Protein AF-A0A090WYY3-F1 (afdb_monomer)

Nearest PDB structures (foldseek):
  7bam-assembly1_B  TM=4.606E-01  e=4.990E-01  Homo sapiens
  6zy9-assembly1_L  TM=2.450E-01  e=8.521E-02  Escherichia coli B185
  8vli-assembly1_B  TM=3.608E-01  e=3.583E-01  Homo sapiens
  7ch0-assembly1_L  TM=1.978E-01  e=4.468E-01  Escherichia coli K-12
  5aca-assembly1_1  TM=3.283E-01  e=8.822E+00  Foot-and-mouth disease virus SAT 2

pLDDT: mean 74.25, std 18.57, range [31.25, 95.5]

Secondary structure (DSSP, 8-state):
----HHHHHHHHHHHHHHHT-------TTEEEEEEEEET--EEEEE--TTS---SS-PPEEEEEETTEEEEEEE-SS-EEEEEEE-TTSS-TTSEE--TT-S--EESB---EEEEE-TT-EEEEEEE--BS--------SSHHHHTTS--

Radius of gyration: 27.64 Å; Cα contacts (8 Å, |Δi|>4): 232; chains: 1; bounding box: 31×48×114 Å

Structure (mmCIF, N/CA/C/O backbone):
data_AF-A0A090WYY3-F1
#
_entry.id   AF-A0A090WYY3-F1
#
loop_
_atom_site.group_PDB
_atom_site.id
_atom_site.type_symbol
_atom_site.label_atom_id
_atom_site.label_alt_id
_atom_site.label_comp_id
_atom_site.label_asym_id
_atom_site.label_entity_id
_atom_site.label_seq_id
_atom_site.pdbx_PDB_ins_code
_atom_site.Cartn_x
_atom_site.Cartn_y
_atom_site.Cartn_z
_atom_site.occupancy
_atom_site.B_iso_or_equiv
_atom_site.auth_seq_id
_atom_site.auth_comp_id
_atom_site.auth_asym_id
_atom_site.auth_atom_id
_atom_site.pdbx_PDB_model_num
ATOM 1 N N . MET A 1 1 ? -13.719 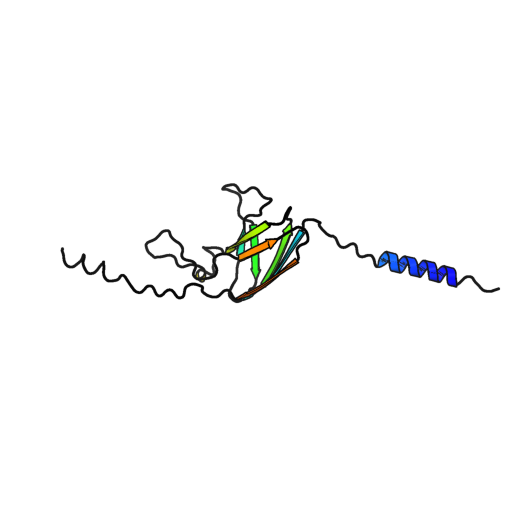-29.470 63.241 1.00 46.66 1 MET A N 1
ATOM 2 C CA . MET A 1 1 ? -13.615 -28.077 62.743 1.00 46.66 1 MET A CA 1
ATOM 3 C C . MET A 1 1 ? -13.024 -28.097 61.334 1.00 46.66 1 MET A C 1
ATOM 5 O O . MET A 1 1 ? -11.830 -28.323 61.189 1.00 46.66 1 MET A O 1
ATOM 9 N N . LYS A 1 2 ? -13.851 -27.974 60.284 1.00 56.12 2 LYS A N 1
ATOM 10 C CA . LYS A 1 2 ? -13.381 -27.994 58.885 1.00 56.12 2 LYS A CA 1
ATOM 11 C C . LYS A 1 2 ? -12.873 -26.592 58.527 1.00 56.12 2 LYS A C 1
ATOM 13 O O . LYS A 1 2 ? -13.643 -25.638 58.548 1.00 56.12 2 LYS A O 1
ATOM 18 N N . LYS A 1 3 ? -11.562 -26.459 58.304 1.00 62.62 3 LYS A N 1
ATOM 19 C CA . LYS A 1 3 ? -10.895 -25.175 58.025 1.00 62.62 3 LYS A CA 1
ATOM 20 C C . LYS A 1 3 ? -11.408 -24.580 56.698 1.00 62.62 3 LYS A C 1
ATOM 22 O O . LYS A 1 3 ? -11.641 -25.345 55.762 1.00 62.62 3 LYS A O 1
ATOM 27 N N . PRO A 1 4 ? -11.552 -23.247 56.572 1.00 62.41 4 PRO A N 1
ATOM 28 C CA . PRO A 1 4 ? -12.148 -22.587 55.408 1.00 62.41 4 PRO A CA 1
ATOM 29 C C . PRO A 1 4 ? -11.163 -22.489 54.225 1.00 62.41 4 PRO A C 1
ATOM 31 O O . PRO A 1 4 ? -10.968 -21.423 53.650 1.00 62.41 4 PRO A O 1
ATOM 34 N N . PHE A 1 5 ? -10.528 -23.602 53.853 1.00 63.91 5 PHE A N 1
ATOM 35 C CA . PHE A 1 5 ? -9.530 -23.656 52.776 1.00 63.91 5 PHE A CA 1
ATOM 36 C C . PHE A 1 5 ? -10.126 -23.320 51.398 1.00 63.91 5 PHE A C 1
ATOM 38 O O . PHE A 1 5 ? -9.447 -22.744 50.552 1.00 63.91 5 PHE A O 1
ATOM 45 N N . TYR A 1 6 ? -11.418 -23.599 51.190 1.00 77.19 6 TYR A N 1
ATOM 46 C CA . TYR A 1 6 ? -12.094 -23.345 49.914 1.00 77.19 6 TYR A CA 1
ATOM 47 C C . TYR A 1 6 ? -12.238 -21.848 49.585 1.00 77.19 6 TYR A C 1
ATOM 49 O O . TYR A 1 6 ? -12.278 -21.481 48.414 1.00 77.19 6 TYR A O 1
ATOM 57 N N . LYS A 1 7 ? -12.272 -20.970 50.601 1.00 75.81 7 LYS A N 1
ATOM 58 C CA . LYS A 1 7 ? -12.395 -19.517 50.394 1.00 75.81 7 LYS A CA 1
ATOM 59 C C . LYS A 1 7 ? -11.116 -18.918 49.807 1.00 75.81 7 LYS A C 1
ATOM 61 O O . LYS A 1 7 ? -11.193 -18.051 48.946 1.00 75.81 7 LYS A O 1
ATOM 66 N N . ILE A 1 8 ? -9.952 -19.421 50.224 1.00 78.50 8 ILE A N 1
ATOM 67 C CA . ILE A 1 8 ? -8.644 -18.975 49.714 1.00 78.50 8 ILE A CA 1
ATOM 68 C C . ILE A 1 8 ? -8.472 -19.409 48.256 1.00 78.50 8 ILE A C 1
ATOM 70 O O . ILE A 1 8 ? -8.045 -18.615 47.422 1.00 78.50 8 ILE A O 1
ATOM 74 N N . PHE A 1 9 ? -8.885 -20.636 47.929 1.00 79.94 9 PHE A N 1
ATOM 75 C CA . PHE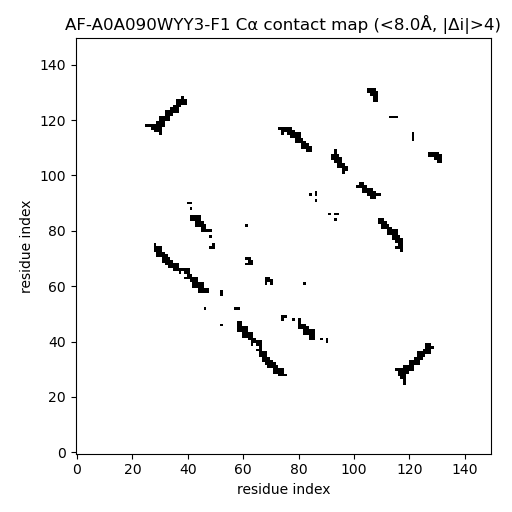 A 1 9 ? -8.842 -21.145 46.558 1.00 79.94 9 PHE A CA 1
ATOM 76 C C . PHE A 1 9 ? -9.692 -20.298 45.595 1.00 79.94 9 PHE A C 1
ATOM 78 O O . PHE A 1 9 ? -9.251 -19.984 44.492 1.00 79.94 9 PHE A O 1
ATOM 85 N N . PHE A 1 10 ? -10.873 -19.854 46.037 1.00 80.25 10 PHE A N 1
ATOM 86 C CA . PHE A 1 10 ? -11.756 -19.010 45.227 1.00 80.25 10 PHE A CA 1
ATOM 87 C C . PHE A 1 10 ? -11.165 -17.620 44.944 1.00 80.25 10 PHE A C 1
ATOM 89 O O . PHE A 1 10 ? -11.292 -17.110 43.834 1.00 80.25 10 PHE A O 1
ATOM 96 N N . VAL A 1 11 ? -10.476 -17.022 45.921 1.00 82.12 11 VAL A N 1
ATOM 97 C CA . VAL A 1 11 ? -9.827 -15.711 45.752 1.00 82.12 11 VAL A CA 1
ATOM 98 C C . VAL A 1 11 ? -8.650 -15.799 44.778 1.00 82.12 11 VAL A C 1
ATOM 100 O O . VAL A 1 11 ? -8.515 -14.947 43.904 1.00 82.12 11 VAL A O 1
ATOM 103 N N . VAL A 1 12 ? -7.836 -16.855 44.867 1.00 83.50 12 VAL A N 1
ATOM 104 C CA . VAL A 1 12 ? -6.699 -17.068 43.953 1.00 83.50 12 VAL A CA 1
ATOM 105 C C . VAL A 1 12 ? -7.176 -17.282 42.514 1.00 83.50 12 VAL A C 1
ATOM 107 O O . VAL A 1 12 ? -6.595 -16.721 41.586 1.00 83.50 12 VAL A O 1
ATOM 110 N N . LEU A 1 13 ? -8.270 -18.022 42.321 1.00 81.88 13 LEU A N 1
ATOM 111 C CA . LEU A 1 13 ? -8.840 -18.262 40.996 1.00 81.88 13 LEU A CA 1
ATOM 112 C C . LEU A 1 13 ? -9.318 -16.960 40.325 1.00 81.88 13 LEU A C 1
ATOM 114 O O . LEU A 1 13 ? -9.076 -16.757 39.138 1.00 81.88 13 LEU A O 1
ATOM 118 N N . ILE A 1 14 ? -9.927 -16.047 41.089 1.00 81.88 14 ILE A N 1
ATOM 119 C CA . ILE A 1 14 ? -10.392 -14.743 40.583 1.00 81.88 14 ILE A CA 1
ATOM 120 C C . ILE A 1 14 ? -9.212 -13.856 40.154 1.00 81.88 14 ILE A C 1
ATOM 122 O O . ILE A 1 14 ? -9.280 -13.205 39.112 1.00 81.88 14 ILE A O 1
ATOM 126 N N . VAL A 1 15 ? -8.110 -13.864 40.911 1.00 81.19 15 VAL A N 1
ATOM 127 C CA . VAL A 1 15 ? -6.908 -13.074 40.588 1.00 81.19 15 VAL A CA 1
ATOM 128 C C . VAL A 1 15 ? -6.244 -13.562 39.295 1.00 81.19 15 VAL A C 1
ATOM 130 O O . VAL A 1 15 ? -5.814 -12.744 38.483 1.00 81.19 15 VAL A O 1
ATOM 133 N N . ILE A 1 16 ? -6.211 -14.876 39.054 1.00 79.88 16 ILE A N 1
ATOM 134 C CA . ILE A 1 16 ? -5.632 -15.452 37.828 1.00 79.88 16 ILE A CA 1
ATOM 135 C C . ILE A 1 16 ? -6.477 -15.095 36.596 1.00 79.88 16 ILE A C 1
ATOM 137 O O . ILE A 1 16 ? -5.925 -14.748 35.552 1.00 79.88 16 ILE A O 1
ATOM 141 N N . ILE A 1 17 ? -7.809 -15.122 36.716 1.00 76.44 17 ILE A N 1
ATOM 142 C CA . ILE A 1 17 ? -8.716 -14.738 35.623 1.00 76.44 17 ILE A CA 1
ATOM 143 C C . ILE A 1 17 ? -8.575 -13.240 35.309 1.00 76.44 17 ILE A C 1
ATOM 145 O O . ILE A 1 17 ? -8.505 -12.865 34.140 1.00 76.44 17 ILE A O 1
ATOM 149 N N . ALA A 1 18 ? -8.449 -12.388 36.332 1.00 72.50 18 ALA A N 1
ATOM 150 C CA . ALA A 1 18 ? -8.230 -10.954 36.145 1.00 72.50 18 ALA A CA 1
ATOM 151 C C . ALA A 1 18 ? -6.870 -10.640 35.486 1.00 72.50 18 ALA A C 1
ATOM 153 O O . ALA A 1 18 ? -6.790 -9.754 34.637 1.00 72.50 18 ALA A O 1
ATOM 154 N N . ALA A 1 19 ? -5.815 -11.393 35.818 1.00 72.06 19 ALA A N 1
ATOM 155 C CA . ALA A 1 19 ? -4.479 -11.220 35.240 1.00 72.06 19 ALA A CA 1
ATOM 156 C C . ALA A 1 19 ? -4.346 -11.751 33.797 1.00 72.06 19 ALA A C 1
ATOM 158 O O . ALA A 1 19 ? -3.424 -11.364 33.081 1.00 72.06 19 ALA A O 1
ATOM 159 N N . SER A 1 20 ? -5.259 -12.620 33.345 1.00 72.38 20 SER A N 1
ATOM 160 C CA . SER A 1 20 ? -5.261 -13.152 31.972 1.00 72.38 20 SER A CA 1
ATOM 161 C C . SER A 1 20 ? -5.844 -12.173 30.943 1.00 72.38 20 SER A C 1
ATOM 163 O O . SER A 1 20 ? -5.718 -12.378 29.734 1.00 72.38 20 SER A O 1
ATOM 165 N N . CYS A 1 21 ? -6.437 -11.068 31.404 1.00 62.06 21 CYS A N 1
ATOM 166 C CA . CYS A 1 21 ? -6.979 -10.025 30.545 1.00 62.06 21 CYS A CA 1
ATOM 167 C C . CYS A 1 21 ? -5.836 -9.193 29.935 1.00 62.06 21 CYS A C 1
ATOM 169 O O . CYS A 1 21 ? -5.500 -8.104 30.402 1.00 62.06 21 CYS A O 1
ATOM 171 N N . LYS A 1 22 ? -5.192 -9.719 28.885 1.00 63.91 22 LYS A N 1
ATOM 172 C CA . LYS A 1 22 ? -4.288 -8.927 28.048 1.00 63.91 22 LYS A CA 1
ATOM 173 C C . LYS A 1 22 ? -5.119 -7.844 27.369 1.00 63.91 22 LYS A C 1
ATOM 175 O O . LYS A 1 22 ? -5.946 -8.136 26.510 1.00 63.91 22 LYS A O 1
ATOM 180 N N . ARG A 1 23 ? -4.902 -6.589 27.761 1.00 50.62 23 ARG A N 1
ATOM 181 C CA . ARG A 1 23 ? -5.474 -5.430 27.077 1.00 50.62 23 ARG A CA 1
ATOM 182 C C . ARG A 1 23 ? -4.872 -5.383 25.675 1.00 50.62 23 ARG A C 1
ATOM 184 O O . ARG A 1 23 ? -3.724 -4.985 25.506 1.00 50.62 23 ARG A O 1
ATOM 191 N N . GLN A 1 24 ? -5.625 -5.851 24.685 1.00 51.59 24 GLN A N 1
ATOM 192 C CA . GLN A 1 24 ? -5.303 -5.625 23.284 1.00 51.59 24 GLN A CA 1
ATOM 193 C C . GLN A 1 24 ? -5.342 -4.107 23.085 1.00 51.59 24 GLN A C 1
ATOM 195 O O . GLN A 1 24 ? -6.397 -3.495 23.254 1.00 51.59 24 GLN A O 1
ATOM 200 N N . GLU A 1 25 ? -4.202 -3.477 22.799 1.00 51.84 25 GLU A N 1
ATOM 201 C CA . GLU A 1 25 ? -4.173 -2.085 22.349 1.00 51.84 25 GLU A CA 1
ATOM 202 C C . GLU A 1 25 ? -4.786 -2.021 20.947 1.00 51.84 25 GLU A C 1
ATOM 204 O O . GLU A 1 25 ? -4.111 -1.976 19.920 1.00 51.84 25 GLU A O 1
ATOM 209 N N . THR A 1 26 ? -6.113 -2.083 20.889 1.00 54.56 26 THR A N 1
ATOM 210 C CA . THR A 1 26 ? -6.878 -1.714 19.709 1.00 54.56 26 THR A CA 1
ATOM 211 C C . THR A 1 26 ? -6.755 -0.208 19.572 1.00 54.56 26 THR A C 1
ATOM 213 O O . THR A 1 26 ? -7.545 0.543 20.140 1.00 54.56 26 THR A O 1
ATOM 216 N N . HIS A 1 27 ? -5.745 0.250 18.836 1.00 59.66 27 HIS A N 1
ATOM 217 C CA . HIS A 1 27 ? -5.825 1.557 18.203 1.00 59.66 27 HIS A CA 1
ATOM 218 C C . HIS A 1 27 ? -7.045 1.504 17.277 1.00 59.66 27 HIS A C 1
ATOM 220 O O . HIS A 1 27 ? -6.987 0.781 16.278 1.00 59.66 27 HIS A O 1
ATOM 226 N N . PRO A 1 28 ? -8.150 2.206 17.593 1.00 70.25 28 PRO A N 1
ATOM 227 C CA . PRO A 1 28 ? -9.423 2.006 16.900 1.00 70.25 28 PRO A CA 1
ATOM 228 C C . PRO A 1 28 ? -9.302 2.283 15.402 1.00 70.25 28 PRO A C 1
ATOM 230 O O . PRO A 1 28 ? -10.008 1.676 14.611 1.00 70.25 28 PRO A O 1
ATOM 233 N N . ASN A 1 29 ? -8.338 3.124 15.020 1.00 88.31 29 ASN A N 1
ATOM 234 C CA . ASN A 1 29 ? -8.139 3.583 13.655 1.00 88.31 29 ASN A CA 1
ATOM 235 C C . ASN A 1 29 ? -6.979 2.887 12.940 1.00 88.31 29 ASN A C 1
ATOM 237 O O . ASN A 1 29 ? -6.612 3.320 11.863 1.00 88.31 29 ASN A O 1
ATOM 241 N N . LYS A 1 30 ? -6.346 1.856 13.506 1.00 92.88 30 LYS A N 1
ATOM 242 C CA . LYS A 1 30 ? -5.182 1.219 12.871 1.00 92.88 30 LYS A CA 1
ATOM 243 C C . LYS A 1 30 ? -5.615 0.175 11.847 1.00 92.88 30 LYS A C 1
ATOM 245 O O . LYS A 1 30 ? -6.505 -0.617 12.132 1.00 92.88 30 LYS A O 1
ATOM 250 N N . PHE A 1 31 ? -4.945 0.122 10.704 1.00 93.38 31 PHE A N 1
ATOM 251 C CA . PHE A 1 31 ? -4.995 -1.020 9.796 1.00 93.38 31 PHE A CA 1
ATOM 252 C C . PHE A 1 31 ? -3.611 -1.656 9.669 1.00 93.38 31 PHE A C 1
ATOM 254 O O . PHE A 1 31 ? -2.576 -1.028 9.916 1.00 93.38 31 PHE A O 1
ATOM 261 N N . THR A 1 32 ? -3.592 -2.926 9.287 1.00 95.50 32 THR A N 1
ATOM 262 C CA . THR A 1 32 ? -2.369 -3.672 9.006 1.00 95.50 32 THR A CA 1
ATOM 263 C C . THR A 1 32 ? -2.429 -4.237 7.596 1.00 95.50 32 THR A C 1
ATOM 265 O O . THR A 1 32 ? -3.488 -4.633 7.117 1.00 95.50 32 THR A O 1
ATOM 268 N N . LEU A 1 33 ? -1.286 -4.246 6.920 1.00 93.75 33 LEU A N 1
ATOM 269 C CA . LEU A 1 33 ? -1.094 -4.853 5.614 1.00 93.75 33 LEU A CA 1
ATOM 270 C C . LEU A 1 33 ? 0.079 -5.821 5.720 1.00 93.75 33 LEU A C 1
ATOM 272 O O . LEU A 1 33 ? 1.197 -5.430 6.061 1.00 93.75 33 LEU A O 1
ATOM 276 N N . SER A 1 34 ? -0.172 -7.085 5.411 1.00 94.69 34 SER A N 1
ATOM 277 C CA . SER A 1 34 ? 0.848 -8.129 5.431 1.00 94.69 34 SER A CA 1
ATOM 278 C C . SER A 1 34 ? 0.714 -9.036 4.219 1.00 94.69 34 SER A C 1
ATOM 280 O O . SER A 1 34 ? -0.384 -9.227 3.695 1.00 94.69 34 SER A O 1
ATOM 282 N N . GLY A 1 35 ? 1.825 -9.588 3.744 1.00 90.31 35 GLY A N 1
ATOM 283 C CA . GLY A 1 35 ? 1.763 -10.463 2.584 1.00 90.31 35 GLY A CA 1
ATOM 284 C C . GLY A 1 35 ? 3.074 -10.672 1.859 1.00 90.31 35 GLY A C 1
ATOM 285 O O . GLY A 1 35 ? 4.121 -10.173 2.270 1.00 90.31 35 GLY A O 1
ATOM 286 N N . GLU A 1 36 ? 2.989 -11.396 0.749 1.00 89.50 36 GLU A N 1
ATOM 287 C CA . GLU A 1 36 ? 4.109 -11.631 -0.156 1.00 89.50 36 GLU A CA 1
ATOM 288 C C . GLU A 1 36 ? 3.673 -11.443 -1.613 1.00 89.50 36 GLU A C 1
ATOM 290 O O . GLU A 1 36 ? 2.714 -12.061 -2.076 1.00 89.50 36 GLU A O 1
ATOM 295 N N . ILE A 1 37 ? 4.389 -10.583 -2.334 1.00 85.88 37 ILE A N 1
ATOM 296 C CA . ILE A 1 37 ? 4.253 -10.364 -3.771 1.00 85.88 37 ILE A CA 1
ATOM 297 C C . ILE A 1 37 ? 5.592 -10.713 -4.417 1.00 85.88 37 ILE A C 1
ATOM 299 O O . ILE A 1 37 ? 6.562 -9.955 -4.337 1.00 85.88 37 ILE A O 1
ATOM 303 N N . LYS A 1 38 ? 5.658 -11.880 -5.058 1.00 84.62 38 LYS A N 1
ATOM 304 C CA . LYS A 1 38 ? 6.859 -12.335 -5.770 1.00 84.62 38 LYS A CA 1
ATOM 305 C C . LYS A 1 38 ? 7.195 -11.382 -6.913 1.00 84.62 38 LYS A C 1
ATOM 307 O O . LYS A 1 38 ? 6.301 -10.823 -7.536 1.00 84.62 38 LYS A O 1
ATOM 312 N N . GLY A 1 39 ? 8.480 -11.193 -7.205 1.00 77.88 39 GLY A N 1
ATOM 313 C CA . GLY A 1 39 ? 8.919 -10.356 -8.331 1.00 77.88 39 GLY A CA 1
ATOM 314 C C . GLY A 1 39 ? 8.775 -8.840 -8.128 1.00 77.88 39 GLY A C 1
ATOM 315 O O . GLY A 1 39 ? 9.138 -8.088 -9.038 1.00 77.88 39 GLY A O 1
ATOM 316 N N . LEU A 1 40 ? 8.302 -8.399 -6.952 1.00 77.75 40 LEU A N 1
ATOM 317 C CA . LEU A 1 40 ? 8.207 -6.996 -6.550 1.00 77.75 40 LEU A CA 1
ATOM 318 C C . LEU A 1 40 ? 9.162 -6.715 -5.382 1.00 77.75 40 LEU A C 1
ATOM 320 O O . LEU A 1 40 ? 9.194 -7.450 -4.397 1.00 77.75 40 LEU A O 1
ATOM 324 N N . SER A 1 41 ? 9.956 -5.652 -5.475 1.00 80.69 41 SER A N 1
ATOM 325 C CA . SER A 1 41 ? 10.881 -5.251 -4.413 1.00 80.69 41 SER A CA 1
ATOM 326 C C . SER A 1 41 ? 11.026 -3.732 -4.359 1.00 80.69 41 SER A C 1
ATOM 328 O O . SER A 1 41 ? 10.737 -3.048 -5.339 1.00 80.69 41 SER A O 1
ATOM 330 N N . GLY A 1 42 ? 11.447 -3.198 -3.210 1.00 84.25 42 GLY A N 1
ATOM 331 C CA . GLY A 1 42 ? 11.666 -1.763 -3.032 1.00 84.25 42 GLY A CA 1
ATOM 332 C C . GLY A 1 42 ? 10.509 -1.051 -2.335 1.00 84.25 42 GLY A C 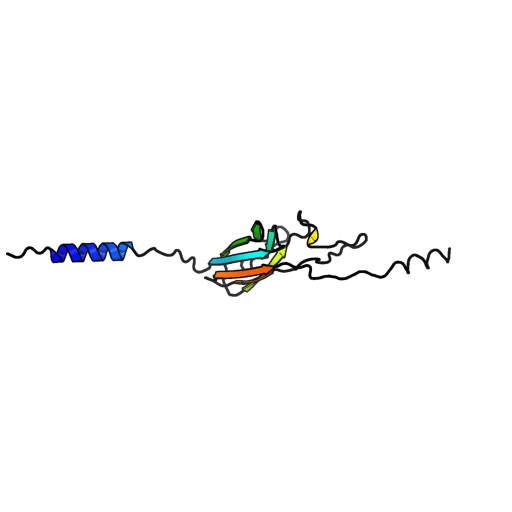1
ATOM 333 O O . GLY A 1 42 ? 9.824 -1.624 -1.492 1.00 84.25 42 GLY A O 1
ATOM 334 N N . ASN A 1 43 ? 10.333 0.230 -2.643 1.00 88.31 43 ASN A N 1
ATOM 335 C CA . ASN A 1 43 ? 9.349 1.088 -1.992 1.00 88.31 43 ASN A CA 1
ATOM 336 C C . ASN A 1 43 ? 8.124 1.263 -2.889 1.00 88.31 43 ASN A C 1
ATOM 338 O O . ASN A 1 43 ? 8.264 1.563 -4.076 1.00 88.31 43 ASN A O 1
ATOM 342 N N . LEU A 1 44 ? 6.936 1.123 -2.303 1.00 87.44 44 LEU A N 1
ATOM 343 C CA . LEU A 1 44 ? 5.703 1.645 -2.877 1.00 87.44 44 LEU A CA 1
ATOM 344 C C . LEU A 1 44 ? 5.347 2.939 -2.162 1.00 87.44 44 LEU A C 1
ATOM 346 O O . LEU A 1 44 ? 5.343 3.001 -0.935 1.00 87.44 44 LEU A O 1
ATOM 350 N N . PHE A 1 45 ? 5.009 3.951 -2.933 1.00 90.12 45 PHE A N 1
ATOM 351 C CA . PHE A 1 45 ? 4.590 5.247 -2.450 1.00 90.12 45 PHE A CA 1
ATOM 352 C C . PHE A 1 45 ? 3.083 5.390 -2.560 1.00 90.12 45 PHE A C 1
ATOM 354 O O . PHE A 1 45 ? 2.488 4.947 -3.538 1.00 90.12 45 PHE A O 1
ATOM 361 N N . PHE A 1 46 ? 2.452 6.022 -1.580 1.00 92.06 46 PHE A N 1
ATOM 362 C CA . PHE A 1 46 ? 1.025 6.314 -1.630 1.00 92.06 46 PHE A CA 1
ATOM 363 C C . PHE A 1 46 ? 0.717 7.652 -0.966 1.00 92.06 46 PHE A C 1
ATOM 365 O O . PHE A 1 46 ? 1.488 8.163 -0.154 1.00 92.06 46 PHE A O 1
ATOM 372 N N . ARG A 1 47 ? -0.429 8.231 -1.327 1.00 92.50 47 ARG A N 1
ATOM 373 C CA . ARG A 1 47 ? -0.979 9.396 -0.635 1.00 92.50 47 ARG A CA 1
ATOM 374 C C . ARG A 1 47 ? -2.032 8.926 0.356 1.00 92.50 47 ARG A C 1
ATOM 376 O O . ARG A 1 47 ? -3.066 8.390 -0.030 1.00 92.50 47 ARG A O 1
ATOM 383 N N . HIS A 1 48 ? -1.729 9.102 1.628 1.00 92.25 48 HIS A N 1
ATOM 384 C CA . HIS A 1 48 ? -2.585 8.803 2.751 1.00 92.25 48 HIS A CA 1
ATOM 385 C C . HIS A 1 48 ? -3.856 9.663 2.718 1.00 92.25 48 HIS A C 1
ATOM 387 O O . HIS A 1 48 ? -3.768 10.888 2.661 1.00 92.25 48 HIS A O 1
ATOM 393 N N . PRO A 1 49 ? -5.049 9.062 2.791 1.00 90.19 49 PRO A N 1
ATOM 394 C CA . PRO A 1 49 ? -6.298 9.797 2.594 1.00 90.19 49 PRO A CA 1
ATOM 395 C C . PRO A 1 49 ? -6.603 10.818 3.695 1.00 90.19 49 PRO A C 1
ATOM 397 O O . PRO A 1 49 ? -7.318 11.783 3.445 1.00 90.19 49 PRO A O 1
ATOM 400 N N . ASP A 1 50 ? -6.046 10.621 4.890 1.00 91.81 50 ASP A N 1
ATOM 401 C CA . ASP A 1 50 ? -6.204 11.544 6.021 1.00 91.81 50 ASP A CA 1
ATOM 402 C C . ASP A 1 50 ? -5.095 12.610 6.114 1.00 91.81 50 ASP A C 1
ATOM 404 O O . ASP A 1 50 ? -5.042 13.348 7.095 1.00 91.81 50 ASP A O 1
ATOM 408 N N . LYS A 1 51 ? -4.181 12.684 5.134 1.00 91.25 51 LYS A N 1
ATOM 409 C CA . LYS A 1 51 ? -3.106 13.688 5.101 1.00 91.25 51 LYS A CA 1
ATOM 410 C C . LYS A 1 51 ? -3.311 14.660 3.948 1.00 91.25 51 LYS A C 1
ATOM 412 O O . LYS A 1 51 ? -3.703 14.279 2.847 1.00 91.25 51 LYS A O 1
ATOM 417 N N . GLU A 1 52 ? -2.980 15.920 4.198 1.00 90.44 52 GLU A N 1
ATOM 418 C CA . GLU A 1 52 ? -2.873 16.926 3.150 1.00 90.44 52 GLU A CA 1
ATOM 419 C C . GLU A 1 52 ? -1.481 16.854 2.513 1.00 90.44 52 GLU A C 1
ATOM 421 O O . GLU A 1 52 ? -0.466 16.841 3.209 1.00 90.44 52 GLU A O 1
ATOM 426 N N . TYR A 1 53 ? -1.432 16.793 1.183 1.00 87.56 53 TYR A N 1
ATOM 427 C CA . TYR A 1 53 ? -0.180 16.761 0.432 1.00 87.56 53 TYR A CA 1
ATOM 428 C C . TYR A 1 53 ? -0.018 18.042 -0.363 1.00 87.56 53 TYR A C 1
ATOM 430 O O . TYR A 1 53 ? -0.784 18.297 -1.296 1.00 87.56 53 TYR A O 1
ATOM 438 N N . THR A 1 54 ? 1.030 18.798 -0.056 1.00 88.56 54 THR A N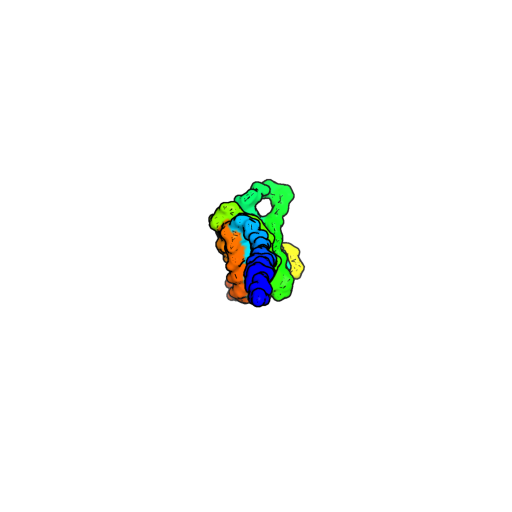 1
ATOM 439 C CA . THR A 1 54 ? 1.465 19.924 -0.882 1.00 88.56 54 THR A CA 1
ATOM 440 C C . THR A 1 54 ? 2.531 19.466 -1.884 1.00 88.56 54 THR A C 1
ATOM 442 O O . THR A 1 54 ? 2.831 18.276 -2.011 1.00 88.56 54 THR A O 1
ATOM 445 N N . ARG A 1 55 ? 3.118 20.408 -2.630 1.00 79.50 55 ARG A N 1
ATOM 446 C CA . ARG A 1 55 ? 4.235 20.129 -3.547 1.00 79.50 55 ARG A CA 1
ATOM 447 C C . ARG A 1 55 ? 5.508 19.675 -2.819 1.00 79.50 55 ARG A C 1
ATOM 449 O O . ARG A 1 55 ? 6.352 19.028 -3.428 1.00 79.50 55 ARG A O 1
ATOM 456 N N . GLU A 1 56 ? 5.632 20.017 -1.542 1.00 87.12 56 GLU A N 1
ATOM 457 C CA . GLU A 1 56 ? 6.811 19.750 -0.712 1.00 87.12 56 GLU A CA 1
ATOM 458 C C . GLU A 1 56 ? 6.622 18.523 0.184 1.00 87.12 56 GLU A C 1
ATOM 460 O O . GLU A 1 56 ? 7.594 17.988 0.712 1.00 87.12 56 GLU A O 1
ATOM 465 N N . THR A 1 57 ? 5.381 18.055 0.349 1.00 84.31 57 THR A N 1
ATOM 466 C CA . THR A 1 57 ? 5.073 16.891 1.178 1.00 84.31 57 THR A CA 1
ATOM 467 C C . THR A 1 57 ? 5.352 15.603 0.398 1.00 84.31 57 THR A C 1
ATOM 469 O O . THR A 1 57 ? 4.636 15.310 -0.569 1.00 84.31 57 THR A O 1
ATOM 472 N N . PRO A 1 58 ? 6.359 14.802 0.793 1.00 86.12 58 PRO A N 1
ATOM 473 C CA . PRO A 1 58 ? 6.612 13.528 0.141 1.00 86.12 58 PRO A CA 1
ATOM 474 C C . PRO A 1 58 ? 5.465 12.539 0.417 1.00 86.12 58 PRO A C 1
ATOM 476 O O . PRO A 1 58 ? 4.820 12.620 1.465 1.00 86.12 58 PRO A O 1
ATOM 479 N N . PRO A 1 59 ? 5.204 11.593 -0.502 1.00 89.25 59 PRO A N 1
ATOM 480 C CA . PRO A 1 59 ? 4.245 10.519 -0.276 1.00 89.25 59 PRO A CA 1
ATOM 481 C C . PRO A 1 59 ? 4.709 9.580 0.846 1.00 89.25 59 PRO A C 1
ATOM 483 O O . PRO A 1 59 ? 5.905 9.434 1.112 1.00 89.25 59 PRO A O 1
ATOM 486 N N . ASP A 1 60 ? 3.756 8.891 1.467 1.00 93.25 60 ASP A N 1
ATOM 487 C CA . ASP A 1 60 ? 4.058 7.832 2.426 1.00 93.25 60 ASP A CA 1
ATOM 488 C C . ASP A 1 60 ? 4.623 6.598 1.728 1.00 93.25 60 ASP A C 1
ATOM 490 O O . ASP A 1 60 ? 4.456 6.418 0.523 1.00 93.25 60 ASP A O 1
ATOM 494 N N . THR A 1 61 ? 5.314 5.745 2.488 1.00 93.12 61 THR A N 1
ATOM 495 C CA . THR A 1 61 ? 6.075 4.617 1.939 1.00 93.12 61 THR A CA 1
ATOM 496 C C . THR A 1 61 ? 5.694 3.286 2.582 1.00 93.12 61 THR A C 1
ATOM 498 O O . THR A 1 61 ? 5.823 3.104 3.791 1.00 93.12 61 THR A O 1
ATOM 501 N N . ILE A 1 62 ? 5.337 2.315 1.745 1.00 92.19 62 ILE A N 1
ATOM 502 C CA . ILE A 1 62 ? 5.232 0.895 2.076 1.00 92.19 62 ILE A CA 1
ATOM 503 C C . ILE A 1 62 ? 6.516 0.221 1.587 1.00 92.19 62 ILE A C 1
ATOM 505 O O . ILE A 1 62 ? 6.818 0.221 0.394 1.00 92.19 62 ILE A O 1
ATOM 509 N N . LYS A 1 63 ? 7.288 -0.355 2.508 1.00 91.69 63 LYS A N 1
ATOM 510 C CA . LYS A 1 63 ? 8.547 -1.036 2.180 1.00 91.69 63 LYS A CA 1
ATOM 511 C C . LYS A 1 63 ? 8.299 -2.508 1.861 1.00 91.69 63 LYS A C 1
ATOM 513 O O . LYS A 1 63 ? 7.649 -3.202 2.642 1.00 91.69 63 LYS A O 1
ATOM 518 N N . LEU A 1 64 ? 8.874 -2.984 0.758 1.00 87.44 64 LEU A N 1
ATOM 519 C CA . LEU A 1 64 ? 8.913 -4.392 0.375 1.00 87.44 64 LEU A CA 1
ATOM 520 C C . LEU A 1 64 ? 10.334 -4.913 0.484 1.00 87.44 64 LEU A C 1
ATOM 522 O O . LEU A 1 64 ? 11.232 -4.496 -0.251 1.00 87.44 64 LEU A O 1
ATOM 526 N N . ILE A 1 65 ? 10.520 -5.873 1.381 1.00 88.81 65 ILE A N 1
ATOM 527 C CA . ILE A 1 65 ? 11.805 -6.527 1.605 1.00 88.81 65 ILE A CA 1
ATOM 528 C C . ILE A 1 65 ? 11.669 -7.954 1.088 1.00 88.81 65 ILE A C 1
ATOM 530 O O . ILE A 1 65 ? 10.917 -8.748 1.647 1.00 88.81 65 ILE A O 1
ATOM 534 N N . ASN A 1 66 ? 12.381 -8.278 0.006 1.00 86.12 66 ASN A N 1
ATOM 535 C CA . ASN A 1 66 ? 12.339 -9.597 -0.640 1.00 86.12 66 ASN A CA 1
ATOM 536 C C . ASN A 1 66 ? 10.910 -10.053 -0.998 1.00 86.12 66 ASN A C 1
ATOM 538 O O . ASN A 1 66 ? 10.521 -11.177 -0.691 1.00 86.12 66 ASN A O 1
ATOM 542 N N . GLY A 1 67 ? 10.099 -9.160 -1.575 1.00 83.75 67 GLY A N 1
ATOM 543 C CA . GLY A 1 67 ? 8.698 -9.442 -1.907 1.00 83.75 67 GLY A CA 1
ATOM 544 C C . GLY A 1 67 ? 7.740 -9.444 -0.719 1.00 83.75 67 GLY A C 1
ATOM 545 O O . GLY A 1 67 ? 6.534 -9.518 -0.923 1.00 83.75 67 GLY A O 1
ATOM 546 N N . LYS A 1 68 ? 8.226 -9.323 0.520 1.00 91.75 68 LYS A N 1
ATOM 547 C CA . LYS A 1 68 ? 7.386 -9.361 1.721 1.00 91.75 68 LYS A CA 1
ATOM 548 C C . LYS A 1 68 ? 6.983 -7.965 2.165 1.00 91.75 68 LYS A C 1
ATOM 550 O O . LYS A 1 68 ? 7.810 -7.053 2.213 1.00 91.75 68 LYS A O 1
ATOM 555 N N . ILE A 1 69 ? 5.714 -7.837 2.532 1.00 92.12 69 ILE A N 1
ATOM 556 C CA . ILE A 1 69 ? 5.100 -6.621 3.053 1.00 92.12 69 ILE A CA 1
ATOM 557 C C . ILE A 1 69 ? 4.757 -6.851 4.522 1.00 92.12 69 ILE A C 1
ATOM 559 O O . ILE A 1 69 ? 4.113 -7.840 4.875 1.00 92.12 69 ILE A O 1
ATOM 563 N N . HIS A 1 70 ? 5.159 -5.907 5.367 1.00 95.31 70 HIS A N 1
ATOM 564 C CA . HIS A 1 70 ? 4.655 -5.776 6.727 1.00 95.31 70 HIS A CA 1
ATOM 565 C C . HIS A 1 70 ? 4.537 -4.288 7.050 1.00 95.31 70 HIS A C 1
ATOM 567 O O . HIS A 1 70 ? 5.528 -3.613 7.331 1.00 95.31 70 HIS A O 1
ATOM 573 N N . PHE A 1 71 ? 3.319 -3.773 6.962 1.00 94.38 71 PHE A N 1
ATOM 574 C CA . PHE A 1 71 ? 3.015 -2.356 7.076 1.00 94.38 71 PHE A CA 1
ATOM 575 C C . PHE A 1 71 ? 1.821 -2.139 8.002 1.00 94.38 71 PHE A C 1
ATOM 577 O O . PHE A 1 71 ? 0.940 -2.989 8.142 1.00 94.38 71 PHE A O 1
ATOM 584 N N . SER A 1 72 ? 1.801 -1.005 8.687 1.00 95.06 72 SER A N 1
ATOM 585 C CA . SER A 1 72 ? 0.671 -0.595 9.509 1.00 95.06 72 SER A CA 1
ATOM 586 C C . SER A 1 72 ? 0.616 0.918 9.557 1.00 95.06 72 SER A C 1
ATOM 588 O O . SER A 1 72 ? 1.654 1.553 9.725 1.00 95.06 72 SER A O 1
ATOM 590 N N . ASP A 1 73 ? -0.587 1.462 9.463 1.00 94.44 73 ASP A N 1
ATOM 591 C CA . ASP A 1 73 ? -0.849 2.896 9.572 1.00 94.44 73 ASP A CA 1
ATOM 592 C C . ASP A 1 73 ? -2.251 3.110 10.160 1.00 94.44 73 ASP A C 1
ATOM 594 O O . ASP A 1 73 ? -2.957 2.140 10.467 1.00 94.44 73 ASP A O 1
ATOM 598 N N . THR A 1 74 ? -2.651 4.357 10.371 1.00 94.62 74 THR A N 1
ATOM 599 C CA . THR A 1 74 ? -4.007 4.701 10.802 1.00 94.62 74 THR A CA 1
ATOM 600 C C . THR A 1 74 ? -4.884 5.103 9.627 1.00 94.62 74 THR A C 1
ATOM 602 O O . THR A 1 74 ? -4.393 5.497 8.590 1.00 94.62 74 THR A O 1
ATOM 605 N N . ILE A 1 75 ? -6.200 4.969 9.739 1.00 94.31 75 ILE A N 1
ATOM 606 C CA . ILE A 1 75 ? -7.141 5.453 8.736 1.00 94.31 75 ILE A CA 1
ATOM 607 C C . ILE A 1 75 ? -8.467 5.813 9.398 1.00 94.31 75 ILE A C 1
ATOM 609 O O . ILE A 1 75 ? -8.907 5.123 10.316 1.00 94.31 75 ILE A O 1
ATOM 613 N N . SER A 1 76 ? -9.104 6.896 8.961 1.00 94.25 76 SER A N 1
ATOM 614 C CA . SER A 1 76 ? -10.354 7.393 9.549 1.00 94.25 76 SER A CA 1
ATOM 615 C C . SER A 1 76 ? -11.603 6.683 9.019 1.00 94.25 76 SER A C 1
ATOM 617 O O . SER A 1 76 ? -12.611 6.586 9.718 1.00 94.25 76 SER A O 1
ATOM 619 N N . LYS A 1 77 ? -11.552 6.176 7.781 1.00 93.88 77 LYS A N 1
ATOM 620 C CA . LYS A 1 77 ? -12.701 5.601 7.068 1.00 93.88 77 LYS A CA 1
ATOM 621 C C . LYS A 1 77 ? -12.280 4.568 6.030 1.00 93.88 77 LYS A C 1
ATOM 623 O O . LYS A 1 77 ? -11.121 4.519 5.621 1.00 93.88 77 LYS A O 1
ATOM 628 N N . LEU A 1 78 ? -13.251 3.790 5.551 1.00 95.00 78 LEU A N 1
ATOM 629 C CA . LEU A 1 78 ? -13.056 2.904 4.406 1.00 95.00 78 LEU A CA 1
ATOM 630 C C . LEU A 1 78 ? -12.554 3.698 3.196 1.00 95.00 78 LEU A C 1
ATOM 632 O O . LEU A 1 78 ? -13.247 4.586 2.701 1.00 95.00 78 LEU A O 1
ATOM 636 N N . THR A 1 79 ? -11.363 3.352 2.716 1.00 93.81 79 THR A N 1
ATOM 637 C CA . THR A 1 79 ? -10.740 4.026 1.576 1.00 93.81 79 THR A CA 1
ATOM 638 C C . THR A 1 79 ? -9.974 3.039 0.709 1.00 93.81 79 THR A C 1
ATOM 640 O O . THR A 1 79 ? -9.378 2.084 1.207 1.00 93.81 79 THR A O 1
ATOM 643 N N . LEU A 1 80 ? -9.979 3.286 -0.601 1.00 93.88 80 LEU A N 1
ATOM 644 C CA . LEU A 1 80 ? -9.079 2.632 -1.541 1.00 93.88 80 LEU A CA 1
ATOM 645 C C . LEU A 1 80 ? -7.706 3.307 -1.468 1.00 93.88 80 LEU A C 1
ATOM 647 O O . LEU A 1 80 ? -7.562 4.464 -1.861 1.00 93.88 80 LEU A O 1
ATOM 651 N N . ILE A 1 81 ? -6.699 2.586 -0.991 1.00 92.44 81 ILE A N 1
ATOM 652 C CA . ILE A 1 81 ? -5.307 3.028 -1.042 1.00 92.44 81 ILE A CA 1
ATOM 653 C C . ILE A 1 81 ? -4.717 2.569 -2.371 1.00 92.44 81 ILE A C 1
ATOM 655 O O . ILE A 1 81 ? -4.781 1.390 -2.712 1.00 92.44 81 ILE A O 1
ATOM 659 N N . THR A 1 82 ? -4.137 3.512 -3.112 1.00 91.62 82 THR A N 1
ATOM 660 C CA . THR A 1 82 ? -3.413 3.250 -4.361 1.00 91.62 82 THR A CA 1
ATOM 661 C C . THR A 1 82 ? -1.941 3.563 -4.145 1.00 91.62 82 THR A C 1
ATOM 663 O O . THR A 1 82 ? -1.571 4.727 -3.990 1.00 91.62 82 THR A O 1
ATOM 666 N N . ALA A 1 83 ? -1.113 2.522 -4.115 1.00 89.75 83 ALA A N 1
ATOM 667 C CA . ALA A 1 83 ? 0.328 2.636 -3.969 1.00 89.75 83 ALA A CA 1
ATOM 668 C C . ALA A 1 83 ? 1.031 2.352 -5.303 1.00 89.75 83 ALA A C 1
ATOM 670 O O . ALA A 1 83 ? 0.629 1.455 -6.041 1.00 89.75 83 ALA A O 1
ATOM 671 N N . TYR A 1 84 ? 2.080 3.101 -5.620 1.00 83.19 84 TYR A N 1
ATOM 672 C CA . TYR A 1 84 ? 2.843 2.985 -6.864 1.00 83.19 84 TYR A CA 1
ATOM 673 C C . TYR A 1 84 ? 4.331 2.791 -6.562 1.00 83.19 84 TYR A C 1
ATOM 675 O O . TYR A 1 84 ? 4.832 3.362 -5.596 1.00 83.19 84 TYR A O 1
ATOM 683 N N . PRO A 1 85 ? 5.064 1.987 -7.341 1.00 80.19 85 PRO A N 1
ATOM 684 C CA . PRO A 1 85 ? 6.487 1.785 -7.109 1.00 80.19 85 PRO A CA 1
ATOM 685 C C . PRO A 1 85 ? 7.314 3.017 -7.496 1.00 80.19 85 PRO A C 1
ATOM 687 O O . PRO A 1 85 ? 6.868 3.872 -8.261 1.00 80.19 85 PRO A O 1
ATOM 690 N N . ASP A 1 86 ? 8.540 3.096 -6.979 1.00 75.00 86 ASP A N 1
ATOM 691 C CA . ASP A 1 86 ? 9.502 4.117 -7.402 1.00 75.00 86 ASP A CA 1
ATOM 692 C C . ASP A 1 86 ? 9.833 3.995 -8.898 1.00 75.00 86 ASP A C 1
ATOM 694 O O . ASP A 1 86 ? 10.409 3.000 -9.340 1.00 75.00 86 ASP A O 1
ATOM 698 N N . PHE A 1 87 ? 9.531 5.036 -9.673 1.00 63.66 87 PHE A N 1
ATOM 699 C CA . PHE A 1 87 ? 9.834 5.093 -11.104 1.00 63.66 87 PHE A CA 1
ATOM 700 C C . PHE A 1 87 ? 11.334 5.226 -11.406 1.00 63.66 87 PHE A C 1
ATOM 702 O O . PHE A 1 87 ? 11.757 4.942 -12.526 1.00 63.66 87 PHE A O 1
ATOM 709 N N . GLN A 1 88 ? 12.143 5.654 -10.432 1.00 63.88 88 GLN A N 1
ATOM 710 C CA . GLN A 1 88 ? 13.587 5.878 -10.583 1.00 63.88 88 GLN A CA 1
ATOM 711 C C . GLN A 1 88 ? 14.431 4.952 -9.698 1.00 63.88 88 GLN A C 1
ATOM 713 O O . GLN A 1 88 ? 15.655 5.096 -9.631 1.00 63.88 88 GLN A O 1
ATOM 718 N N . GLY A 1 89 ? 13.788 3.985 -9.039 1.00 61.16 89 GLY A N 1
ATOM 719 C CA . GLY A 1 89 ? 14.437 3.062 -8.122 1.00 61.16 89 GLY A CA 1
ATOM 720 C C . GLY A 1 89 ? 15.488 2.157 -8.790 1.00 61.16 89 GLY A C 1
ATOM 721 O O . GLY A 1 89 ? 15.555 2.040 -10.017 1.00 61.16 89 GLY A O 1
ATOM 722 N N . PRO A 1 90 ? 16.309 1.459 -7.984 1.00 55.84 90 PRO A N 1
ATOM 723 C CA . PRO A 1 90 ? 17.357 0.559 -8.478 1.00 55.84 90 PRO A CA 1
ATOM 724 C C . PRO A 1 90 ? 16.811 -0.573 -9.362 1.00 55.84 90 PRO A C 1
ATOM 726 O O . PRO A 1 90 ? 17.518 -1.080 -10.231 1.00 55.84 90 PRO A O 1
ATOM 729 N N . ASP A 1 91 ? 15.537 -0.928 -9.196 1.00 54.41 91 ASP A N 1
ATOM 730 C CA . ASP A 1 91 ? 14.842 -1.938 -9.984 1.00 54.41 91 ASP A CA 1
ATOM 731 C C . ASP A 1 91 ? 14.229 -1.329 -11.259 1.00 54.41 91 ASP A C 1
ATOM 733 O O . ASP A 1 91 ? 13.059 -1.551 -11.542 1.00 54.41 91 ASP A O 1
ATOM 737 N N . LYS A 1 92 ? 15.013 -0.572 -12.055 1.00 56.69 92 LYS A N 1
ATOM 738 C CA . LYS A 1 92 ? 14.645 0.107 -13.334 1.00 56.69 92 LYS A CA 1
ATOM 739 C C . LYS A 1 92 ? 13.884 -0.756 -14.369 1.00 56.69 92 LYS A C 1
ATOM 741 O O . LYS A 1 92 ? 13.584 -0.306 -15.465 1.00 56.69 92 LYS A O 1
ATOM 746 N N . LYS A 1 93 ? 13.601 -2.013 -14.043 1.00 58.09 93 LYS A N 1
ATOM 747 C CA . LYS A 1 93 ? 12.792 -3.000 -14.755 1.00 58.09 93 LYS A CA 1
ATOM 748 C C . LYS A 1 93 ? 11.284 -2.822 -14.573 1.00 58.09 93 LYS A C 1
ATOM 750 O O . LYS A 1 93 ? 10.542 -3.557 -15.209 1.00 58.09 93 LYS A O 1
ATOM 755 N N . ILE A 1 94 ? 10.818 -1.912 -13.715 1.00 59.88 94 ILE A N 1
ATOM 756 C CA . ILE A 1 94 ? 9.377 -1.625 -13.560 1.00 59.88 94 ILE A CA 1
ATOM 757 C C . ILE A 1 94 ? 8.841 -0.724 -14.678 1.00 59.88 94 ILE A C 1
ATOM 759 O O . ILE A 1 94 ? 7.643 -0.774 -14.942 1.00 59.88 94 ILE A O 1
ATOM 763 N N . PHE A 1 95 ? 9.697 0.044 -15.368 1.00 62.47 95 PHE A N 1
ATOM 764 C CA . PHE A 1 95 ? 9.296 0.962 -16.439 1.00 62.47 95 PHE A CA 1
ATOM 765 C C . PHE A 1 95 ? 10.319 1.006 -17.586 1.00 62.47 95 PHE A C 1
ATOM 767 O O . PHE A 1 95 ? 11.520 0.887 -17.367 1.00 62.47 95 PHE A O 1
ATOM 774 N N . LYS A 1 96 ? 9.848 1.214 -18.817 1.00 64.69 96 LYS A N 1
ATOM 775 C CA . LYS A 1 96 ? 10.664 1.548 -19.991 1.00 64.69 96 LYS A CA 1
ATOM 776 C C . LYS A 1 96 ? 10.511 3.035 -20.282 1.00 64.69 96 LYS A C 1
ATOM 778 O O . LYS A 1 96 ? 9.391 3.538 -20.3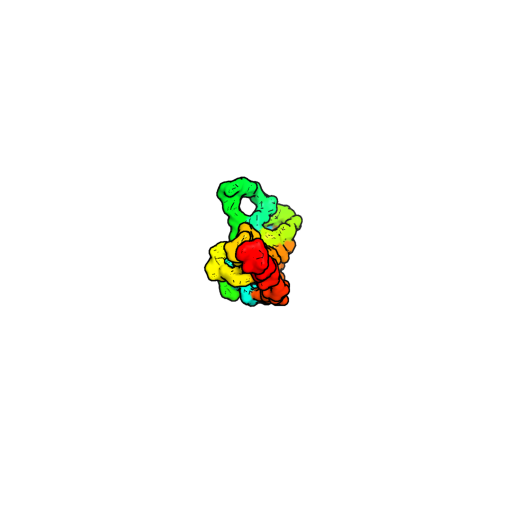59 1.00 64.69 96 LYS A O 1
ATOM 783 N N . ILE A 1 97 ? 11.637 3.710 -20.478 1.00 65.44 97 ILE A N 1
ATOM 784 C CA . ILE A 1 97 ? 11.692 5.096 -20.945 1.00 65.44 97 ILE A CA 1
ATOM 785 C C . ILE A 1 97 ? 12.124 5.041 -22.415 1.00 65.44 97 ILE A C 1
ATOM 787 O O . ILE A 1 97 ? 13.207 4.519 -22.694 1.00 65.44 97 ILE A O 1
ATOM 791 N N . PRO A 1 98 ? 11.297 5.492 -23.372 1.00 65.50 98 PRO A N 1
ATOM 792 C CA . PRO A 1 98 ? 11.715 5.619 -24.764 1.00 65.50 98 PRO A CA 1
ATOM 793 C C . PRO A 1 98 ? 12.867 6.617 -24.880 1.00 65.50 98 PRO A C 1
ATOM 795 O O . PRO A 1 98 ? 12.838 7.652 -24.219 1.00 65.50 98 PRO A O 1
ATOM 798 N N . ALA A 1 99 ? 13.843 6.327 -25.744 1.00 62.78 99 ALA A N 1
ATOM 799 C CA . ALA A 1 99 ? 15.043 7.151 -25.912 1.00 62.78 99 ALA A CA 1
ATOM 800 C C . ALA A 1 99 ? 14.737 8.633 -26.219 1.00 62.78 99 ALA A C 1
ATOM 802 O O . ALA A 1 99 ? 15.473 9.503 -25.763 1.00 62.78 99 ALA A O 1
ATOM 803 N N . ASP A 1 100 ? 13.613 8.907 -26.895 1.00 70.06 100 ASP A N 1
ATOM 804 C CA . ASP A 1 100 ? 13.238 10.241 -27.383 1.00 70.06 100 ASP A CA 1
ATOM 805 C C . ASP A 1 100 ? 11.916 10.769 -26.790 1.00 70.06 100 ASP A C 1
ATOM 807 O O . ASP A 1 100 ? 11.256 11.619 -27.388 1.00 70.06 100 ASP A O 1
ATOM 811 N N . SER A 1 101 ? 11.466 10.257 -25.637 1.00 60.97 101 SER A N 1
ATOM 812 C CA . SER A 1 101 ? 10.202 10.711 -25.039 1.00 60.97 101 SER A CA 1
ATOM 813 C C . SER A 1 101 ? 10.310 11.002 -23.547 1.00 60.97 101 SER A C 1
ATOM 815 O O . SER A 1 101 ? 11.014 10.315 -22.814 1.00 60.97 101 SER A O 1
ATOM 817 N N . LEU A 1 102 ? 9.500 11.956 -23.084 1.00 62.72 102 LEU A N 1
ATOM 818 C CA . LEU A 1 102 ? 9.310 12.267 -21.663 1.00 62.72 102 LEU A CA 1
ATOM 819 C C . LEU A 1 102 ? 8.352 11.287 -20.946 1.00 62.72 102 LEU A C 1
ATOM 821 O O . LEU A 1 102 ? 8.016 11.499 -19.783 1.00 62.72 102 LEU A O 1
ATOM 825 N N . GLY A 1 103 ? 7.864 10.253 -21.642 1.00 58.78 103 GLY A N 1
ATOM 826 C CA . GLY A 1 103 ? 6.896 9.287 -21.126 1.00 58.78 103 GLY A CA 1
ATOM 827 C C . GLY A 1 103 ? 7.536 8.066 -20.461 1.00 58.78 103 GLY A C 1
ATOM 828 O O . GLY A 1 103 ? 8.653 7.668 -20.788 1.00 58.78 103 GLY A O 1
ATOM 829 N N . TYR A 1 104 ? 6.786 7.433 -19.559 1.00 64.44 104 TYR A N 1
ATOM 830 C CA . TYR A 1 104 ? 7.166 6.188 -18.887 1.00 64.44 104 TYR A CA 1
ATOM 831 C C . TYR A 1 104 ? 6.141 5.104 -19.223 1.00 64.44 104 TYR A C 1
ATOM 833 O O . TYR A 1 104 ? 4.941 5.314 -19.051 1.00 64.44 104 TYR A O 1
ATOM 841 N N . PHE A 1 105 ? 6.606 3.937 -19.671 1.00 65.19 105 PHE A N 1
ATOM 842 C CA . PHE A 1 105 ? 5.753 2.771 -19.904 1.00 65.19 105 PHE A CA 1
ATOM 843 C C . PHE A 1 105 ? 5.953 1.741 -18.793 1.00 65.19 105 PHE A C 1
ATOM 845 O O . PHE A 1 105 ? 7.076 1.260 -18.643 1.00 65.19 105 PHE A O 1
ATOM 852 N N . PRO A 1 106 ? 4.918 1.363 -18.024 1.00 62.06 106 PRO A N 1
ATOM 853 C CA . PRO A 1 106 ? 5.039 0.306 -17.026 1.00 62.06 106 PRO A CA 1
ATOM 854 C C . PRO A 1 106 ? 5.349 -1.039 -17.688 1.00 62.06 106 PRO A C 1
ATOM 856 O O . PRO A 1 106 ? 4.641 -1.492 -18.581 1.00 62.06 106 PRO A O 1
ATOM 859 N N . VAL A 1 107 ? 6.426 -1.676 -17.244 1.00 60.88 107 VAL A N 1
ATOM 860 C CA . VAL A 1 107 ? 6.834 -3.034 -17.634 1.00 60.88 107 VAL A C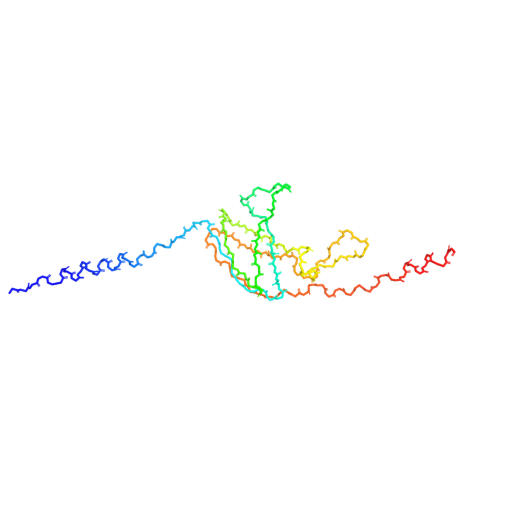A 1
ATOM 861 C C . VAL A 1 107 ? 6.210 -4.057 -16.686 1.00 60.88 107 VAL A C 1
ATOM 863 O O . VAL A 1 107 ? 5.789 -5.123 -17.126 1.00 60.88 107 VAL A O 1
ATOM 866 N N . LYS A 1 108 ? 6.074 -3.697 -15.404 1.00 62.34 108 LYS A N 1
ATOM 867 C CA . LYS A 1 108 ? 5.415 -4.481 -14.347 1.00 62.34 108 LYS A CA 1
ATOM 868 C C . LYS A 1 108 ? 4.243 -3.696 -13.751 1.00 62.34 108 LYS A C 1
ATOM 870 O O . LYS A 1 108 ? 4.104 -2.506 -14.021 1.00 62.34 108 LYS A O 1
ATOM 875 N N . CYS A 1 109 ? 3.402 -4.371 -12.960 1.00 61.47 109 CYS A N 1
ATOM 876 C CA . CYS A 1 109 ? 2.207 -3.807 -12.316 1.00 61.47 109 CYS A CA 1
ATOM 877 C C . CYS A 1 109 ? 2.428 -2.370 -11.800 1.00 61.47 109 CYS A C 1
ATOM 879 O O . CYS A 1 109 ? 3.245 -2.138 -10.909 1.00 61.47 109 CYS A O 1
ATOM 881 N N . ALA A 1 110 ? 1.700 -1.414 -12.384 1.00 65.69 110 ALA A N 1
ATOM 882 C CA . ALA A 1 110 ? 1.885 0.014 -12.132 1.00 65.69 110 ALA A CA 1
ATOM 883 C C . ALA A 1 110 ? 1.307 0.474 -10.782 1.00 65.69 110 ALA A C 1
ATOM 885 O O . ALA A 1 110 ? 1.756 1.480 -10.238 1.00 65.69 110 ALA A O 1
ATOM 886 N N . TYR A 1 111 ? 0.325 -0.258 -10.241 1.00 79.31 111 TYR A N 1
ATOM 887 C CA . TYR A 1 111 ? -0.403 0.135 -9.037 1.00 79.31 111 TYR A CA 1
ATOM 888 C C . TYR A 1 111 ? -0.759 -1.069 -8.167 1.00 79.31 111 TYR A C 1
ATOM 890 O O . TYR A 1 111 ? -1.393 -2.022 -8.612 1.00 79.31 111 TYR A O 1
ATOM 898 N N . PHE A 1 112 ? -0.401 -0.983 -6.893 1.00 85.19 112 PHE A N 1
ATOM 899 C CA . PHE A 1 112 ? -0.851 -1.876 -5.840 1.00 85.19 112 PHE A CA 1
ATOM 900 C C . PHE A 1 112 ? -2.020 -1.216 -5.102 1.00 85.19 112 PHE A C 1
ATOM 902 O O . PHE A 1 112 ? -1.850 -0.196 -4.434 1.00 85.19 112 PHE A O 1
ATOM 909 N N . MET A 1 113 ? -3.218 -1.777 -5.259 1.00 90.25 113 MET A N 1
ATOM 910 C CA . MET A 1 113 ? -4.463 -1.206 -4.745 1.00 90.25 113 MET A CA 1
ATOM 911 C C . MET A 1 113 ? -5.103 -2.129 -3.713 1.00 90.25 113 MET A C 1
ATOM 913 O O . MET A 1 113 ? -5.220 -3.331 -3.944 1.00 90.25 113 MET A O 1
ATOM 917 N N . PHE A 1 114 ? -5.546 -1.570 -2.590 1.00 91.50 114 PHE A N 1
ATOM 918 C CA . PHE A 1 114 ? -6.252 -2.319 -1.551 1.00 91.50 114 PHE A CA 1
ATOM 919 C C . PHE A 1 114 ? -7.198 -1.412 -0.764 1.00 91.50 114 PHE A C 1
ATOM 921 O O . PHE A 1 114 ? -6.966 -0.211 -0.631 1.00 91.50 114 PHE A O 1
ATOM 928 N N . TYR A 1 115 ? -8.270 -1.989 -0.224 1.00 93.25 115 TYR A N 1
ATOM 929 C CA . TYR A 1 115 ? -9.158 -1.280 0.692 1.00 93.25 115 TYR A CA 1
ATOM 930 C C . TYR A 1 115 ? -8.639 -1.386 2.125 1.00 93.25 115 TYR A C 1
ATOM 932 O O . TYR A 1 115 ? -8.303 -2.475 2.588 1.00 93.25 115 TYR A O 1
ATOM 940 N N . ALA A 1 116 ? -8.616 -0.259 2.831 1.00 93.44 116 ALA A N 1
ATOM 941 C CA . ALA A 1 116 ? -8.301 -0.184 4.252 1.00 93.44 116 ALA A CA 1
ATOM 942 C C . ALA A 1 116 ? -9.433 0.527 4.999 1.00 93.44 116 ALA A C 1
ATOM 944 O O . ALA A 1 116 ? -10.065 1.439 4.467 1.00 93.44 116 ALA A O 1
ATOM 945 N N . PHE A 1 117 ? -9.694 0.098 6.230 1.00 93.31 117 PHE A N 1
ATOM 946 C CA . PHE A 1 117 ? -10.648 0.712 7.151 1.00 93.31 117 PHE A CA 1
ATOM 947 C C . PHE A 1 117 ? -10.145 0.541 8.599 1.00 93.31 117 PHE A C 1
ATOM 949 O O . PHE A 1 117 ? -9.258 -0.289 8.829 1.00 93.31 117 PHE A O 1
ATOM 956 N N . PRO A 1 118 ? -10.668 1.312 9.571 1.00 94.38 118 PRO A N 1
ATOM 957 C CA . PRO A 1 118 ? -10.309 1.180 10.985 1.00 94.38 118 PRO A CA 1
ATOM 958 C C . PRO A 1 118 ? -10.403 -0.278 11.474 1.00 94.38 118 PRO A C 1
ATOM 960 O O . PRO A 1 118 ? -11.466 -0.891 11.399 1.00 94.38 118 PRO A O 1
ATOM 963 N N . GLY A 1 119 ? -9.295 -0.853 11.947 1.00 90.00 119 GLY A N 1
ATOM 964 C CA . GLY A 1 119 ? -9.222 -2.241 12.417 1.00 90.00 119 GLY A CA 1
ATOM 965 C C . GLY A 1 119 ? -8.984 -3.299 11.333 1.00 90.00 119 GLY A C 1
ATOM 966 O O . GLY A 1 119 ? -9.001 -4.487 11.646 1.00 90.00 119 GLY A O 1
ATOM 967 N N . ALA A 1 120 ? -8.767 -2.917 10.071 1.00 90.19 120 ALA A N 1
ATOM 968 C CA . ALA A 1 120 ? -8.580 -3.883 8.991 1.00 90.19 120 ALA A CA 1
ATOM 969 C C . ALA A 1 120 ? -7.259 -4.668 9.111 1.00 90.19 120 ALA A C 1
ATOM 971 O O . ALA A 1 120 ? -6.184 -4.095 9.306 1.00 90.19 120 ALA A O 1
ATOM 972 N N . GLU A 1 121 ? -7.337 -5.983 8.898 1.00 93.56 121 GLU A N 1
ATOM 973 C CA . GLU A 1 121 ? -6.189 -6.864 8.667 1.00 93.56 121 GLU A CA 1
ATOM 974 C C . GLU A 1 121 ? -6.154 -7.282 7.195 1.00 93.56 121 GLU A C 1
ATOM 976 O O . GLU A 1 121 ? -6.796 -8.247 6.776 1.00 93.56 121 GLU A O 1
ATOM 981 N N . VAL A 1 122 ? -5.412 -6.534 6.384 1.00 90.50 122 VAL A N 1
ATOM 982 C CA . VAL A 1 122 ? -5.292 -6.781 4.947 1.00 90.50 122 VAL A CA 1
ATOM 983 C C . VAL A 1 122 ? -4.184 -7.803 4.707 1.00 90.50 122 VAL A C 1
ATOM 985 O O . VAL A 1 122 ? -3.016 -7.573 5.035 1.00 90.50 122 VAL A O 1
ATOM 988 N N . LYS A 1 123 ? -4.547 -8.942 4.114 1.00 91.94 123 LYS A N 1
ATOM 989 C CA . LYS A 1 123 ? -3.609 -9.988 3.693 1.00 91.94 123 LYS A CA 1
ATOM 990 C C . LYS A 1 123 ? -3.545 -10.043 2.176 1.00 91.94 123 LYS A C 1
ATOM 992 O O . LYS A 1 123 ? -4.579 -10.164 1.526 1.00 91.94 123 LYS A O 1
ATOM 997 N N . VAL A 1 124 ? -2.339 -9.970 1.623 1.00 87.31 124 VAL A N 1
ATOM 998 C CA . VAL A 1 124 ? -2.113 -10.025 0.174 1.00 87.31 124 VAL A CA 1
ATOM 999 C C . VAL A 1 124 ? -1.145 -11.138 -0.200 1.00 87.31 124 VAL A C 1
ATOM 1001 O O . VAL A 1 124 ? -0.175 -11.418 0.500 1.00 87.31 124 VAL A O 1
ATOM 1004 N N . SER A 1 125 ? -1.407 -11.782 -1.329 1.00 89.31 125 SER A N 1
ATOM 1005 C CA . SER A 1 125 ? -0.524 -12.791 -1.906 1.00 89.31 125 SER A CA 1
ATOM 1006 C C . SER A 1 125 ? -0.579 -12.689 -3.418 1.00 89.31 125 SER A C 1
ATOM 1008 O O . SER A 1 125 ? -1.674 -12.613 -3.977 1.00 89.31 125 SER A O 1
ATOM 1010 N N . GLY A 1 126 ? 0.569 -12.718 -4.084 1.00 83.69 126 GLY A N 1
ATOM 1011 C CA . GLY A 1 126 ? 0.593 -12.742 -5.540 1.00 83.69 126 GLY A CA 1
ATOM 1012 C C . GLY A 1 126 ? 1.988 -12.736 -6.139 1.00 83.69 126 GLY A C 1
ATOM 1013 O O . GLY A 1 126 ? 2.992 -12.954 -5.461 1.00 83.69 126 GLY A O 1
ATOM 1014 N N . GLU A 1 127 ? 2.032 -12.472 -7.436 1.00 81.44 127 GLU A N 1
ATOM 1015 C CA . GLU A 1 127 ? 3.254 -12.354 -8.217 1.00 81.44 127 GLU A CA 1
ATOM 1016 C C . GLU A 1 127 ? 3.120 -11.164 -9.167 1.00 81.44 127 GLU A C 1
ATOM 1018 O O . GLU A 1 127 ? 2.122 -11.023 -9.873 1.00 81.44 127 GLU A O 1
ATOM 1023 N N . ALA A 1 128 ? 4.114 -10.281 -9.150 1.00 75.56 128 ALA A N 1
ATOM 1024 C CA . ALA A 1 128 ? 4.242 -9.184 -10.087 1.00 75.56 128 ALA A CA 1
ATOM 1025 C C . ALA A 1 128 ? 4.898 -9.709 -11.366 1.00 75.56 128 ALA A C 1
ATOM 1027 O O . ALA A 1 128 ? 6.122 -9.814 -11.462 1.00 75.56 128 ALA A O 1
ATOM 1028 N N . THR A 1 129 ? 4.059 -10.046 -12.338 1.00 72.06 129 THR A N 1
ATOM 1029 C CA . THR A 1 129 ? 4.474 -10.431 -13.685 1.00 72.06 129 THR A CA 1
ATOM 1030 C C . THR A 1 129 ? 4.562 -9.207 -14.599 1.00 72.06 129 THR A C 1
ATOM 1032 O O . THR A 1 129 ? 3.964 -8.155 -14.333 1.00 72.06 129 THR A O 1
ATOM 1035 N N . ASP A 1 130 ? 5.339 -9.324 -15.676 1.00 64.38 130 ASP A N 1
ATOM 1036 C CA . ASP A 1 130 ? 5.421 -8.285 -16.698 1.00 64.38 130 ASP A CA 1
ATOM 1037 C C . ASP A 1 130 ? 4.064 -8.202 -17.425 1.00 64.38 130 ASP A C 1
ATOM 1039 O O . ASP A 1 130 ? 3.659 -9.138 -18.114 1.00 64.38 130 ASP A O 1
ATOM 1043 N N . PHE A 1 131 ? 3.334 -7.095 -17.269 1.00 56.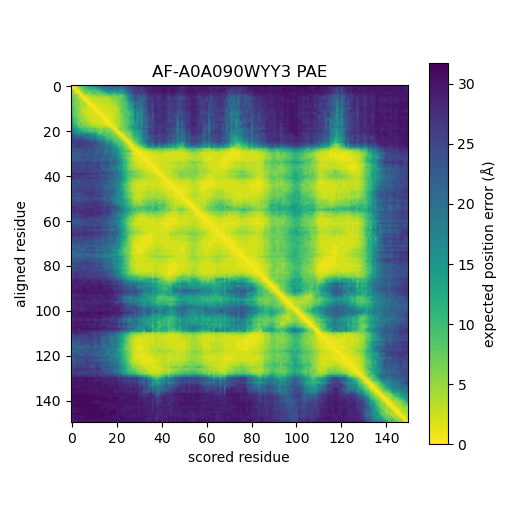03 131 PHE A N 1
ATOM 1044 C CA . PHE A 1 131 ? 2.006 -6.920 -17.881 1.00 56.03 131 PHE A CA 1
ATOM 1045 C C . PHE A 1 131 ? 2.075 -6.475 -19.352 1.00 56.03 131 PHE A C 1
ATOM 1047 O O . PHE A 1 131 ? 1.046 -6.381 -20.017 1.00 56.03 131 PHE A O 1
ATOM 1054 N N . MET A 1 132 ? 3.274 -6.228 -19.892 1.00 41.56 132 MET A N 1
ATOM 1055 C CA . MET A 1 132 ? 3.461 -5.847 -21.293 1.00 41.56 132 MET A CA 1
ATOM 1056 C C . MET A 1 132 ? 4.511 -6.714 -21.987 1.00 41.56 132 MET A C 1
ATOM 1058 O O . MET A 1 132 ? 5.664 -6.315 -22.153 1.00 41.56 132 MET A O 1
ATOM 1062 N N . ASN A 1 133 ? 4.074 -7.854 -22.523 1.00 37.28 133 ASN A N 1
ATOM 1063 C CA . ASN A 1 133 ? 4.772 -8.517 -23.624 1.00 37.28 133 ASN A CA 1
ATOM 1064 C C . ASN A 1 133 ? 4.414 -7.816 -24.953 1.00 37.28 133 ASN A C 1
ATOM 1066 O O . ASN A 1 133 ? 3.866 -8.412 -25.875 1.00 37.28 133 ASN A O 1
ATOM 1070 N N . ALA A 1 134 ? 4.621 -6.498 -25.017 1.00 39.34 134 ALA A N 1
ATOM 1071 C CA . ALA A 1 134 ? 4.413 -5.722 -26.231 1.00 39.34 134 ALA A CA 1
ATOM 1072 C C . ALA A 1 134 ? 5.730 -5.684 -27.011 1.00 39.34 134 ALA A C 1
ATOM 1074 O O . ALA A 1 134 ? 6.663 -4.954 -26.664 1.00 39.34 134 ALA A O 1
ATOM 1075 N N . TYR A 1 135 ? 5.808 -6.495 -28.063 1.00 37.78 135 TYR A N 1
ATOM 1076 C CA . TYR A 1 135 ? 6.831 -6.354 -29.089 1.00 37.78 135 TYR A CA 1
ATOM 1077 C C . TYR A 1 135 ? 6.555 -5.054 -29.849 1.00 37.78 135 TYR A C 1
ATOM 1079 O O . TYR A 1 135 ? 5.605 -4.974 -30.623 1.00 37.78 135 TYR A O 1
ATOM 1087 N N . LEU A 1 136 ? 7.384 -4.030 -29.642 1.00 36.81 136 LEU A N 1
ATOM 1088 C CA . LEU A 1 136 ? 7.469 -2.925 -30.593 1.00 36.81 136 LEU A CA 1
ATOM 1089 C C . LEU A 1 136 ? 8.158 -3.460 -31.853 1.00 36.81 136 LEU A C 1
ATOM 1091 O O . LEU A 1 136 ? 9.382 -3.450 -3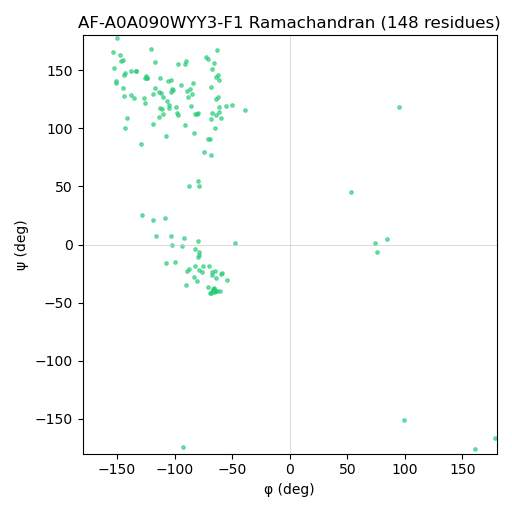1.955 1.00 36.81 136 LEU A O 1
ATOM 1095 N N . VAL A 1 137 ? 7.372 -3.963 -32.802 1.00 40.00 137 VAL A N 1
ATOM 1096 C CA . VAL A 1 137 ? 7.796 -4.084 -34.198 1.00 40.00 137 VAL A CA 1
ATOM 1097 C C . VAL A 1 137 ? 7.048 -3.007 -34.980 1.00 40.00 137 VAL A C 1
ATOM 1099 O O . VAL A 1 137 ? 5.823 -2.981 -34.961 1.00 40.00 137 VAL A O 1
ATOM 1102 N N . ALA A 1 138 ? 7.827 -2.159 -35.663 1.00 34.50 138 ALA A N 1
ATOM 1103 C CA . ALA A 1 138 ? 7.503 -0.893 -36.340 1.00 34.50 138 ALA A CA 1
ATOM 1104 C C . ALA A 1 138 ? 7.770 0.328 -35.434 1.00 34.50 138 ALA A C 1
ATOM 1106 O O . ALA A 1 138 ? 7.192 0.462 -34.368 1.00 34.50 138 ALA A O 1
ATOM 1107 N N . ILE A 1 139 ? 8.669 1.258 -35.771 1.00 38.75 139 ILE A N 1
ATOM 1108 C CA . ILE A 1 139 ? 8.886 1.868 -37.087 1.00 38.75 139 ILE A CA 1
ATOM 1109 C C . ILE A 1 139 ? 10.391 2.061 -37.332 1.00 38.75 139 ILE A C 1
ATOM 1111 O O . ILE A 1 139 ? 11.018 2.952 -36.773 1.00 38.75 139 ILE A O 1
ATOM 1115 N N . ASN A 1 140 ? 10.951 1.254 -38.235 1.00 38.44 140 ASN A N 1
ATOM 1116 C CA . ASN A 1 140 ? 12.202 1.563 -38.940 1.00 38.44 140 ASN A CA 1
ATOM 1117 C C . ASN A 1 140 ? 11.925 1.906 -40.421 1.00 38.44 140 ASN A C 1
ATOM 1119 O O . ASN A 1 140 ? 12.785 1.765 -41.279 1.00 38.44 140 ASN A O 1
ATOM 1123 N N . LEU A 1 141 ? 10.693 2.331 -40.737 1.00 36.38 141 LEU A N 1
ATOM 1124 C CA . LEU A 1 141 ? 10.252 2.640 -42.105 1.00 36.38 141 LEU A CA 1
ATOM 1125 C C . LEU A 1 141 ? 10.085 4.141 -42.381 1.00 36.38 141 LEU A C 1
ATOM 1127 O O . LEU A 1 141 ? 10.097 4.534 -43.541 1.00 36.38 141 LEU A O 1
ATOM 1131 N N . MET A 1 142 ? 10.019 4.998 -41.355 1.00 31.25 142 MET A N 1
ATOM 1132 C CA . MET A 1 142 ? 9.885 6.449 -41.571 1.00 31.25 142 MET A CA 1
ATOM 1133 C C . MET A 1 142 ? 11.237 7.172 -41.705 1.00 31.25 142 MET A C 1
ATOM 1135 O O . MET A 1 142 ? 11.309 8.198 -42.370 1.00 31.25 142 MET A O 1
ATOM 1139 N N . MET A 1 143 ? 12.334 6.604 -41.183 1.00 37.19 143 MET A N 1
ATOM 1140 C CA . MET A 1 143 ? 13.685 7.165 -41.376 1.00 37.19 143 MET A CA 1
ATOM 1141 C C . MET A 1 143 ? 14.342 6.782 -42.713 1.00 37.19 143 MET A C 1
ATOM 1143 O O . MET A 1 143 ? 15.266 7.466 -43.147 1.00 37.19 143 MET A O 1
ATOM 1147 N N . LEU A 1 144 ? 13.865 5.735 -43.399 1.00 39.81 144 LEU A N 1
ATOM 1148 C CA . LEU A 1 144 ? 14.405 5.337 -44.708 1.00 39.81 144 LEU A CA 1
ATOM 1149 C C . LEU A 1 144 ? 13.741 6.059 -45.890 1.00 39.81 144 LEU A C 1
ATOM 1151 O O . LEU A 1 144 ? 14.371 6.185 -46.935 1.00 39.81 144 LEU A O 1
ATOM 1155 N N . TRP A 1 145 ? 12.532 6.608 -45.731 1.00 33.94 145 TRP A N 1
ATOM 1156 C CA . TRP A 1 145 ? 11.902 7.393 -46.802 1.00 33.94 145 TRP A CA 1
ATOM 1157 C C . TRP A 1 145 ? 12.438 8.832 -46.869 1.00 33.94 145 TRP A C 1
ATOM 1159 O O . TRP A 1 145 ? 12.605 9.383 -47.950 1.00 33.94 145 TRP A O 1
ATOM 1169 N N . GLN A 1 146 ? 12.832 9.415 -45.732 1.00 36.97 146 GLN A N 1
ATOM 1170 C CA . GLN A 1 146 ? 13.347 10.790 -45.683 1.00 36.97 146 GLN A CA 1
ATOM 1171 C C . GLN A 1 146 ? 14.825 10.918 -46.106 1.00 36.97 146 GLN A C 1
ATOM 1173 O O . GLN A 1 146 ? 15.303 12.021 -46.347 1.00 36.97 146 GLN A O 1
ATOM 1178 N N . ARG A 1 147 ? 15.537 9.790 -46.257 1.00 41.44 147 ARG A N 1
ATOM 1179 C CA . ARG A 1 147 ? 16.906 9.716 -46.804 1.00 41.44 147 ARG A CA 1
ATOM 1180 C C . ARG A 1 147 ? 16.968 9.430 -48.311 1.00 41.44 147 ARG A C 1
ATOM 1182 O O . ARG A 1 147 ? 18.061 9.369 -48.854 1.00 41.44 147 ARG A O 1
ATOM 1189 N N . SER A 1 148 ? 15.822 9.248 -48.973 1.00 44.00 148 SER A N 1
ATOM 1190 C CA . SER A 1 148 ? 15.735 9.032 -50.427 1.00 44.00 148 SER A CA 1
ATOM 1191 C C . SER A 1 148 ? 15.292 10.284 -51.202 1.00 44.00 148 SER A C 1
ATOM 1193 O O . SER A 1 148 ? 15.163 10.213 -52.422 1.00 44.00 148 SER A O 1
ATOM 1195 N N . ILE A 1 149 ? 15.023 11.406 -50.521 1.00 52.16 149 ILE A N 1
ATOM 1196 C CA . ILE A 1 149 ? 14.499 12.646 -51.132 1.00 52.16 149 ILE A CA 1
ATOM 1197 C C . ILE A 1 149 ? 15.343 13.880 -50.750 1.00 52.16 149 ILE A C 1
ATOM 1199 O O . ILE A 1 149 ? 14.838 14.995 -50.752 1.00 52.16 149 ILE A O 1
ATOM 1203 N N . ASN A 1 150 ? 16.624 13.694 -50.419 1.00 42.78 150 ASN A N 1
ATOM 1204 C CA . ASN A 1 150 ? 17.625 14.767 -50.361 1.00 42.78 150 ASN A CA 1
ATOM 1205 C C . ASN A 1 150 ? 18.963 14.252 -50.881 1.00 42.78 150 ASN A C 1
ATOM 1207 O O . ASN A 1 150 ? 19.392 13.187 -50.381 1.00 42.78 150 ASN A O 1
#

Sequence (150 aa):
MKKPFYKIFFVVLIVIIAASCKRQETHPNKFTLSGEIKGLSGNLFFRHPDKEYTRETPPDTIKLINGKIHFSDTISKLTLITAYPDFQGPDKKIFKIPADSLGYFPVKCAYFMFYAFPGAEVKVSGEATDFMNAYLVAINLMMLWQRSIN

Solvent-accessible surface area (backbone atoms only — not comparable to full-atom values): 9222 Å² total; per-residue (Å²): 136,86,75,75,61,68,61,57,53,54,54,54,54,52,53,54,60,60,69,64,65,73,79,75,85,71,56,72,33,32,29,37,40,38,38,42,32,42,82,40,70,47,49,29,36,28,75,57,89,90,55,91,72,58,98,84,51,78,66,48,76,48,62,28,61,90,18,3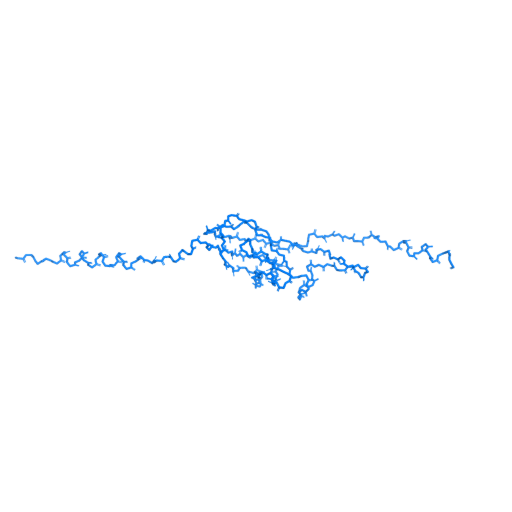1,38,75,46,68,52,72,38,94,51,80,42,79,46,61,25,30,60,60,88,83,42,95,67,56,73,42,43,48,66,54,98,90,50,98,55,78,43,63,29,26,74,65,64,54,70,50,76,44,28,49,62,32,79,42,76,49,75,52,67,50,53,68,79,54,90,70,78,85,77,79,83,82,64,70,71,60,58,68,64,74,76,113

Mean predicted aligned error: 14.9 Å

Organism: NCBI:txid221126

Foldseek 3Di:
DDDPPVVVVVVVVVVVVVVPPDPDPQPQFKEWEWEFAAPDAAWWFWAAPPDDDDPPRGTDIFHADNRITTDMDGHAAWDKIKTFHDCPDPPVQQWDDPPPDPDTHGQWDGIDIDIDGGPHYHYDYYYTHGPDPDPPDDDPPPVVVVVVPD